Protein AF-A0A7W8HIJ2-F1 (afdb_monomer)

Organism: NCBI:txid1549638

Mean predicted aligned error: 11.55 Å

Foldseek 3Di:
DDDDPDDVQQVVQVPDDAPFDDPFKGKDFALDDPDPPCPPPPVDLAAEAEADDCVQPVDPV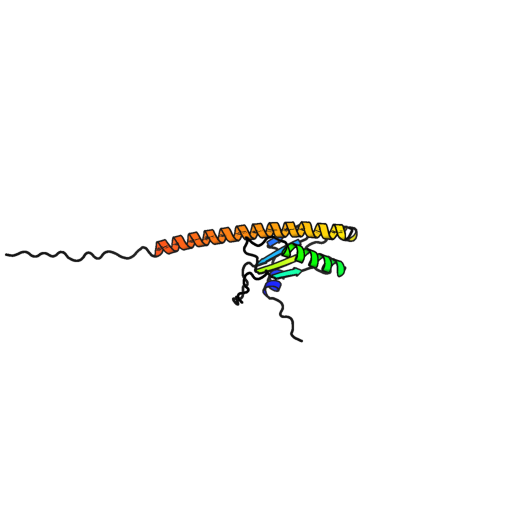LVVLLVVLLVVLSVPDDCPPFRDTNYMYMYGDHHDPCLVVDDPVVNSVVSNVRSNVRVVVVRVVRVVVVVVVVVVVVVVVVVVVVVVPDDDDPPDDDDDDDDDD

pLDDT: mean 78.69, std 16.25, range [36.88, 95.12]

Secondary structure (DSSP, 8-state):
-------HHHHHHHHSPPSEE-SSEEEEEESS-SS------TT---EEEEE--TTT---HHHHHHHHHHHHHHHHHS--TTS---SEEEEEE----GGGGTS-HHHHHHHHHHHHHHHHHHHHHHHHHHHHHHHHHHHHHHHHHHHHTS-----------PPP--

InterPro domains:
  IPR000100 Ribonuclease P [PF00825] (15-111)
  IPR014721 Small ribosomal subunit protein uS5 domain 2-type fold, subgroup [G3DSA:3.30.230.10] (5-130)
  IPR020539 Ribonuclease P, conserved site [PS00648] (57-71)
  IPR020568 Ribosomal protein uS5 domain 2-type superfamily [SSF54211] (41-104)

Radius of gyration: 27.37 Å; Cα contacts (8 Å, |Δi|>4): 146; chains: 1; bounding box: 77×36×95 Å

Nearest PDB structures (foldseek):
  7ksl-assembly1_F  TM=3.846E-01  e=1.590E-01  Homo sapiens
  8om7-assembly1_A  TM=3.670E-01  e=2.384E-01  Homo sapiens
  7ksl-assembly1_C  TM=4.526E-01  e=7.503E-01  Homo sapiens
  8ovf-assembly1_B  TM=4.401E-01  e=1.287E+00  Homo sapiens
  8oka-assembly1_A  TM=4.323E-01  e=1.377E+00  Homo sapiens

Sequence (165 aa):
MGRQRVDASLAALARRRADVSSAHFGLAFMMTEADGVVASVPHGKGRLGMSVPKRQLKLAVDRNALKRVAREAWRLAPWDELPRPQVVMVKLRRSEPQWKTTGRAALKKAWRAELDELISRLRRRVQSQTQSQANMQADAAAQAGAAAGGDTAPMNPQAGERRDA

Structure (mmCIF, N/CA/C/O backbone):
data_AF-A0A7W8HIJ2-F1
#
_entry.id   AF-A0A7W8HIJ2-F1
#
loop_
_atom_site.group_PDB
_atom_site.id
_atom_site.type_symbol
_atom_site.label_atom_id
_atom_site.label_alt_id
_atom_site.label_comp_id
_atom_site.label_asym_id
_atom_site.label_entity_id
_atom_site.label_seq_id
_atom_site.pdbx_PDB_ins_code
_atom_site.Cartn_x
_atom_site.Cartn_y
_atom_site.Cartn_z
_atom_site.occupancy
_atom_site.B_iso_or_equiv
_atom_site.auth_seq_id
_atom_site.auth_comp_id
_atom_site.auth_asym_id
_atom_site.auth_atom_id
_atom_site.pdbx_PDB_model_num
ATOM 1 N N . MET A 1 1 ? -15.116 -27.289 -8.279 1.00 43.75 1 MET A N 1
ATOM 2 C CA . MET A 1 1 ? -14.609 -26.166 -7.451 1.00 43.75 1 MET A CA 1
ATOM 3 C C . MET A 1 1 ? -13.109 -26.015 -7.697 1.00 43.75 1 MET A C 1
ATOM 5 O O . MET A 1 1 ? -12.321 -26.723 -7.082 1.00 43.75 1 MET A O 1
ATOM 9 N N . GLY A 1 2 ? -12.701 -25.184 -8.661 1.00 51.00 2 GLY A N 1
ATOM 10 C CA . GLY A 1 2 ? -11.283 -25.007 -8.997 1.00 51.00 2 GLY A CA 1
ATOM 11 C C . GLY A 1 2 ? -10.531 -24.334 -7.849 1.00 51.00 2 GLY A C 1
ATOM 12 O O . GLY A 1 2 ? -10.898 -23.236 -7.436 1.00 51.00 2 GLY A O 1
ATOM 13 N N . ARG A 1 3 ? -9.496 -24.989 -7.311 1.00 47.53 3 ARG A N 1
ATOM 14 C CA . ARG A 1 3 ? -8.582 -24.369 -6.342 1.00 47.53 3 ARG A CA 1
ATOM 15 C C . ARG A 1 3 ? -7.974 -23.133 -7.000 1.00 47.53 3 ARG A C 1
ATOM 17 O O . ARG A 1 3 ? -7.292 -23.249 -8.014 1.00 47.53 3 ARG A O 1
ATOM 24 N N . GLN A 1 4 ? -8.244 -21.961 -6.433 1.00 51.06 4 GLN A N 1
ATOM 25 C CA . GLN A 1 4 ? -7.635 -20.705 -6.853 1.00 51.06 4 GLN A CA 1
ATOM 26 C C . GLN A 1 4 ? -6.111 -20.885 -6.785 1.00 51.06 4 GLN A C 1
ATOM 28 O O . GLN A 1 4 ? -5.564 -21.056 -5.694 1.00 51.06 4 GLN A O 1
ATOM 33 N N . ARG A 1 5 ? -5.434 -20.940 -7.943 1.00 57.94 5 ARG A N 1
ATOM 34 C CA . ARG A 1 5 ? -3.968 -21.013 -7.991 1.00 57.94 5 ARG A CA 1
ATOM 35 C C . ARG A 1 5 ? -3.436 -19.792 -7.247 1.00 57.94 5 ARG A C 1
ATOM 37 O O . ARG A 1 5 ? -3.748 -18.659 -7.606 1.00 57.94 5 ARG A O 1
ATOM 44 N N . VAL A 1 6 ? -2.695 -20.033 -6.172 1.00 64.00 6 VAL A N 1
ATOM 45 C CA . VAL A 1 6 ? -1.997 -18.971 -5.452 1.00 64.00 6 VAL A CA 1
ATOM 46 C C . VAL A 1 6 ? -0.921 -18.449 -6.396 1.00 64.00 6 VAL A C 1
ATOM 48 O O . VAL A 1 6 ? -0.078 -19.219 -6.843 1.00 64.00 6 VAL A O 1
ATOM 51 N N . ASP A 1 7 ? -0.988 -17.163 -6.728 1.00 76.38 7 ASP A N 1
ATOM 52 C CA . ASP A 1 7 ? -0.005 -16.493 -7.581 1.00 76.38 7 ASP A CA 1
ATOM 53 C C . ASP A 1 7 ? 1.392 -16.622 -6.938 1.00 76.38 7 ASP A C 1
ATOM 55 O O . ASP A 1 7 ? 1.630 -16.149 -5.817 1.00 76.38 7 ASP A O 1
ATOM 59 N N . ALA A 1 8 ? 2.291 -17.335 -7.623 1.00 82.00 8 ALA A N 1
ATOM 60 C CA . ALA A 1 8 ? 3.623 -17.664 -7.127 1.00 82.00 8 ALA A CA 1
ATOM 61 C C . ALA A 1 8 ? 4.474 -16.404 -6.907 1.00 82.00 8 ALA A C 1
ATOM 63 O O . ALA A 1 8 ? 5.181 -16.314 -5.898 1.00 82.00 8 ALA A O 1
ATOM 64 N N . SER A 1 9 ? 4.328 -15.398 -7.773 1.00 82.38 9 SER A N 1
ATOM 65 C CA . SER A 1 9 ? 4.995 -14.099 -7.672 1.00 82.38 9 SER A CA 1
ATOM 66 C C . SER A 1 9 ? 4.535 -13.346 -6.420 1.00 82.38 9 SER A C 1
ATOM 68 O O . SER A 1 9 ? 5.353 -12.840 -5.645 1.00 82.38 9 SER A O 1
ATOM 70 N N . LEU A 1 10 ? 3.227 -13.345 -6.133 1.00 83.69 10 LEU A N 1
ATOM 71 C CA . LEU A 1 10 ? 2.697 -12.769 -4.890 1.00 83.69 10 LEU A CA 1
ATOM 72 C C . LEU A 1 10 ? 3.161 -13.538 -3.645 1.00 83.69 10 LEU A C 1
ATOM 74 O O . LEU A 1 10 ? 3.484 -12.914 -2.631 1.00 83.69 10 LEU A O 1
ATOM 78 N N . ALA A 1 11 ? 3.232 -14.869 -3.699 1.00 84.69 11 ALA A N 1
ATOM 79 C CA . ALA A 1 11 ? 3.732 -15.686 -2.592 1.00 84.69 11 ALA A CA 1
ATOM 80 C C . ALA A 1 11 ? 5.239 -15.477 -2.342 1.00 84.69 11 ALA A C 1
ATOM 82 O O . ALA A 1 11 ? 5.686 -15.416 -1.191 1.00 84.69 11 ALA A O 1
ATOM 83 N N . ALA A 1 12 ? 6.034 -15.322 -3.401 1.00 86.94 12 ALA A N 1
ATOM 84 C CA . ALA A 1 12 ? 7.443 -14.958 -3.312 1.00 86.94 12 ALA A CA 1
ATOM 85 C C . ALA A 1 12 ? 7.607 -13.573 -2.668 1.00 86.94 12 ALA A C 1
ATOM 87 O O . ALA A 1 12 ? 8.324 -13.426 -1.672 1.00 86.94 12 ALA A O 1
ATOM 88 N N . LEU A 1 13 ? 6.849 -12.579 -3.141 1.00 88.44 13 LEU A N 1
ATOM 89 C CA . LEU A 1 13 ? 6.838 -11.243 -2.550 1.00 88.44 13 LEU A CA 1
ATOM 90 C C . LEU A 1 13 ? 6.351 -11.236 -1.105 1.00 88.44 13 LEU A C 1
ATOM 92 O O . LEU A 1 13 ? 6.866 -10.458 -0.308 1.00 88.44 13 LEU A O 1
ATOM 96 N N . ALA A 1 14 ? 5.408 -12.099 -0.719 1.00 85.94 14 ALA A N 1
ATOM 97 C CA . ALA A 1 14 ? 4.944 -12.208 0.662 1.00 85.94 14 ALA A CA 1
ATOM 98 C C . ALA A 1 14 ? 6.077 -12.600 1.629 1.00 85.94 14 ALA A C 1
ATOM 100 O O . ALA A 1 14 ? 6.122 -12.073 2.744 1.00 85.94 14 ALA A O 1
ATOM 101 N N . ARG A 1 15 ? 7.026 -13.433 1.183 1.00 87.56 15 ARG A N 1
ATOM 102 C CA . ARG A 1 15 ? 8.191 -13.884 1.967 1.00 87.56 15 ARG A CA 1
ATOM 103 C C . ARG A 1 15 ? 9.377 -12.914 1.919 1.00 87.56 15 ARG A C 1
ATOM 105 O O . ARG A 1 15 ? 10.120 -12.818 2.890 1.00 87.56 15 ARG A O 1
ATOM 112 N N . ARG A 1 16 ? 9.529 -12.153 0.830 1.00 88.62 16 ARG A N 1
ATOM 113 C CA . ARG A 1 16 ? 10.611 -11.166 0.652 1.00 88.62 16 ARG A CA 1
ATOM 114 C C . ARG A 1 16 ? 10.519 -10.008 1.660 1.00 88.62 16 ARG A C 1
ATOM 116 O O . ARG A 1 16 ? 9.426 -9.620 2.078 1.00 88.62 16 ARG A O 1
ATOM 123 N N . ARG A 1 17 ? 11.650 -9.409 2.049 1.00 87.31 17 ARG A N 1
ATOM 124 C CA . ARG A 1 17 ? 11.643 -8.141 2.807 1.00 87.31 17 ARG A CA 1
ATOM 125 C C . ARG A 1 17 ? 11.036 -7.011 1.963 1.00 87.31 17 ARG A C 1
ATOM 127 O O . ARG A 1 17 ? 10.975 -7.107 0.744 1.00 87.31 17 ARG A O 1
ATOM 134 N N . ALA A 1 18 ? 10.531 -5.972 2.624 1.00 89.50 18 ALA A N 1
ATOM 135 C CA . ALA A 1 18 ? 10.036 -4.797 1.916 1.00 89.50 18 ALA A CA 1
ATOM 136 C C . ALA A 1 18 ? 11.214 -4.053 1.272 1.00 89.50 18 ALA A C 1
ATOM 138 O O . ALA A 1 18 ? 12.209 -3.806 1.951 1.00 89.50 18 ALA A O 1
ATOM 139 N N . ASP A 1 19 ? 11.084 -3.705 -0.006 1.00 89.44 19 ASP A N 1
ATOM 140 C CA . ASP A 1 19 ? 12.057 -2.885 -0.732 1.00 89.44 19 ASP A CA 1
ATOM 141 C C . ASP A 1 19 ? 11.966 -1.417 -0.291 1.00 89.44 19 ASP A C 1
ATOM 143 O O . ASP A 1 19 ? 12.968 -0.710 -0.233 1.00 89.44 19 ASP A O 1
ATOM 147 N N . VAL A 1 20 ? 10.758 -0.968 0.063 1.00 93.69 20 VAL A N 1
ATOM 148 C CA . VAL A 1 20 ? 10.496 0.359 0.627 1.00 93.69 20 VAL A CA 1
ATOM 149 C C . VAL A 1 20 ? 9.616 0.205 1.860 1.00 93.69 20 VAL A C 1
ATOM 151 O O . VAL A 1 20 ? 8.648 -0.556 1.850 1.00 93.69 20 VAL A O 1
ATOM 154 N N . SER A 1 21 ? 9.919 0.930 2.934 1.00 94.25 21 SER A N 1
ATOM 155 C CA . SER A 1 21 ? 9.106 0.915 4.152 1.00 94.25 21 SER A CA 1
ATOM 156 C C . SER A 1 21 ? 8.847 2.302 4.722 1.00 94.25 21 SER A C 1
ATOM 158 O O . SER A 1 21 ? 9.656 3.217 4.561 1.00 94.25 21 SER A O 1
ATOM 160 N N . SER A 1 22 ? 7.727 2.408 5.426 1.00 93.31 22 SER A N 1
ATOM 161 C CA . SER A 1 22 ? 7.347 3.504 6.310 1.00 93.31 22 SER A CA 1
ATOM 162 C C . SER A 1 22 ? 7.232 2.978 7.750 1.00 93.31 22 SER A C 1
ATOM 164 O O . SER A 1 22 ? 7.652 1.852 8.044 1.00 93.31 22 SER A O 1
ATOM 166 N N . ALA A 1 23 ? 6.669 3.785 8.652 1.00 90.75 23 ALA A N 1
ATOM 167 C CA . ALA A 1 23 ? 6.467 3.419 10.052 1.00 90.75 23 ALA A CA 1
ATOM 168 C C . ALA A 1 23 ? 5.580 2.169 10.217 1.00 90.75 23 ALA A C 1
ATOM 170 O O . ALA A 1 23 ? 5.887 1.286 11.025 1.00 90.75 23 ALA A O 1
ATOM 171 N N . HIS A 1 24 ? 4.512 2.059 9.422 1.00 93.06 24 HIS A N 1
ATOM 172 C CA . HIS A 1 24 ? 3.509 0.999 9.546 1.00 93.06 24 HIS A CA 1
ATOM 173 C C . HIS A 1 24 ? 3.475 0.047 8.360 1.00 93.06 24 HIS A C 1
ATOM 175 O O . HIS A 1 24 ? 3.132 -1.129 8.532 1.00 93.06 24 HIS A O 1
ATOM 181 N N . PHE A 1 25 ? 3.845 0.518 7.171 1.00 95.12 25 PHE A N 1
ATOM 182 C CA . PHE A 1 25 ? 3.704 -0.231 5.931 1.00 95.12 25 PHE A CA 1
ATOM 183 C C . PHE A 1 25 ? 5.051 -0.586 5.302 1.00 95.12 25 PHE 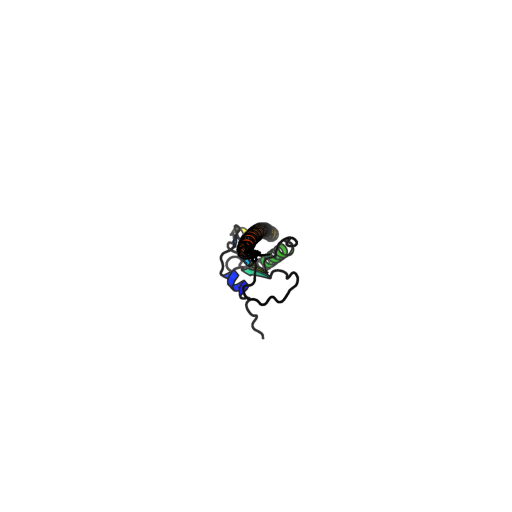A C 1
ATOM 185 O O . PHE A 1 25 ? 6.089 0.034 5.531 1.00 95.12 25 PHE A O 1
ATOM 192 N N . GLY A 1 26 ? 5.037 -1.637 4.491 1.00 93.94 26 GLY A N 1
ATOM 193 C CA . GLY A 1 26 ? 6.129 -1.989 3.596 1.00 93.94 26 GLY A CA 1
ATOM 194 C C . GLY A 1 26 ? 5.599 -2.352 2.218 1.00 93.94 26 GLY A C 1
ATOM 195 O O . GLY A 1 26 ? 4.532 -2.953 2.107 1.00 93.94 26 GLY A O 1
ATOM 196 N N . LEU A 1 27 ? 6.359 -2.012 1.185 1.00 93.44 27 LEU A N 1
ATOM 197 C CA . LEU A 1 27 ? 6.129 -2.398 -0.199 1.00 93.44 27 LEU A CA 1
ATOM 198 C C . LEU A 1 27 ? 7.272 -3.286 -0.668 1.00 93.44 27 LEU A C 1
ATOM 200 O O . LEU A 1 27 ? 8.439 -2.939 -0.498 1.00 93.44 27 LEU A O 1
ATOM 204 N N . ALA A 1 28 ? 6.924 -4.424 -1.258 1.00 92.06 28 ALA A N 1
ATOM 205 C CA . ALA A 1 28 ? 7.846 -5.247 -2.029 1.00 92.06 28 ALA A CA 1
ATOM 206 C C . ALA A 1 28 ? 7.335 -5.346 -3.469 1.00 92.06 28 ALA A C 1
ATOM 208 O O . ALA A 1 28 ? 6.118 -5.430 -3.666 1.00 92.06 28 ALA A O 1
ATOM 209 N N . PHE A 1 29 ? 8.227 -5.329 -4.456 1.00 90.19 29 PHE A N 1
ATOM 210 C CA . PHE A 1 29 ? 7.831 -5.326 -5.866 1.00 90.19 29 PHE A CA 1
ATOM 211 C C . PHE A 1 29 ? 8.750 -6.165 -6.758 1.00 90.19 29 PHE A C 1
ATOM 213 O O . PHE A 1 29 ? 9.890 -6.472 -6.410 1.00 90.19 29 PHE A O 1
ATOM 220 N N . MET A 1 30 ? 8.223 -6.538 -7.922 1.00 86.31 30 MET A N 1
ATOM 221 C CA . MET A 1 30 ? 8.955 -7.167 -9.020 1.00 86.31 30 MET A CA 1
ATOM 222 C C . MET A 1 30 ? 8.673 -6.400 -10.314 1.00 86.31 30 MET A C 1
ATOM 224 O O . MET A 1 30 ? 7.516 -6.110 -10.628 1.00 86.31 30 MET A O 1
ATOM 228 N N . MET A 1 31 ? 9.739 -6.066 -11.046 1.00 78.94 31 MET A N 1
ATOM 229 C CA . MET A 1 31 ? 9.651 -5.396 -12.352 1.00 78.94 31 MET A CA 1
ATOM 230 C C . MET A 1 31 ? 9.266 -6.371 -13.471 1.00 78.94 31 MET A C 1
ATOM 232 O O . MET A 1 31 ? 8.501 -6.010 -14.358 1.00 78.94 31 MET A O 1
ATOM 236 N N . THR A 1 32 ? 9.726 -7.618 -13.375 1.00 69.81 32 THR A N 1
ATOM 237 C CA . THR A 1 32 ? 9.476 -8.688 -14.346 1.00 69.81 32 THR A CA 1
ATOM 238 C C . THR A 1 32 ? 8.937 -9.906 -13.609 1.00 69.81 32 THR A C 1
ATOM 240 O O . THR A 1 32 ? 9.414 -10.225 -12.517 1.00 69.81 32 THR A O 1
ATOM 243 N N . GLU A 1 33 ? 7.929 -10.570 -14.171 1.00 59.91 33 GLU A N 1
ATOM 244 C CA . GLU A 1 33 ? 7.522 -11.887 -13.684 1.00 59.91 33 GLU A CA 1
ATOM 245 C C . GLU A 1 33 ? 8.584 -12.922 -14.046 1.00 59.91 33 GLU A C 1
ATOM 247 O O . GLU A 1 33 ? 9.016 -12.996 -15.191 1.00 59.91 33 GLU A O 1
ATOM 252 N N . ALA A 1 34 ? 9.012 -13.714 -13.065 1.00 50.69 34 ALA A N 1
ATOM 253 C CA . ALA A 1 34 ? 10.094 -14.681 -13.233 1.00 50.69 34 ALA A CA 1
ATOM 254 C C . ALA A 1 34 ? 9.721 -15.921 -14.071 1.00 50.69 34 ALA A C 1
ATOM 256 O O . ALA A 1 34 ? 10.565 -16.789 -14.241 1.00 50.69 34 ALA A O 1
ATOM 257 N N . ASP A 1 35 ? 8.511 -15.998 -14.629 1.00 43.28 35 ASP A N 1
ATOM 258 C CA . ASP A 1 35 ? 8.054 -17.134 -15.429 1.00 43.28 35 ASP A CA 1
ATOM 259 C C . ASP A 1 35 ? 7.556 -16.631 -16.789 1.00 43.28 35 ASP A C 1
ATOM 261 O O . ASP A 1 35 ? 6.532 -15.955 -16.877 1.00 43.28 35 ASP A O 1
ATOM 265 N N . GLY A 1 36 ? 8.319 -16.938 -17.842 1.00 43.31 36 GLY A N 1
ATOM 266 C CA . GLY A 1 36 ? 8.230 -16.418 -19.213 1.00 43.31 36 GLY A CA 1
ATOM 267 C C . GLY A 1 36 ? 6.956 -16.715 -20.014 1.00 43.31 36 GLY A C 1
ATOM 268 O O . GLY A 1 36 ? 7.042 -17.038 -21.193 1.00 43.31 36 GLY A O 1
ATOM 269 N N . VAL A 1 37 ? 5.770 -16.553 -19.434 1.00 42.16 37 VAL A N 1
ATOM 270 C CA . VAL A 1 37 ? 4.523 -16.424 -20.193 1.00 42.16 37 VAL A CA 1
ATOM 271 C C . VAL A 1 37 ? 4.144 -14.953 -20.196 1.00 42.16 37 VAL A C 1
ATOM 273 O O . VAL A 1 37 ? 3.326 -14.488 -19.403 1.00 42.16 37 VAL A O 1
ATOM 276 N N . VAL A 1 38 ? 4.747 -14.207 -21.121 1.00 44.34 38 VAL A N 1
ATOM 277 C CA . VAL A 1 38 ? 4.237 -12.893 -21.509 1.00 44.34 38 VAL A CA 1
ATOM 278 C C . VAL A 1 38 ? 2.953 -13.149 -22.294 1.00 44.34 38 VAL A C 1
ATOM 280 O O . VAL A 1 38 ? 2.924 -13.099 -23.520 1.00 44.34 38 VAL A O 1
ATOM 283 N N . ALA A 1 39 ? 1.862 -13.462 -21.593 1.00 40.59 39 ALA A N 1
ATOM 284 C CA . ALA A 1 39 ? 0.561 -13.124 -22.135 1.00 40.59 39 ALA A CA 1
ATOM 285 C C . ALA A 1 39 ? 0.623 -11.607 -22.289 1.00 40.59 39 ALA A C 1
ATOM 287 O O . ALA A 1 39 ? 0.642 -10.891 -21.290 1.00 40.59 39 ALA A O 1
ATOM 288 N N . SER A 1 40 ? 0.807 -11.152 -23.527 1.00 39.31 40 SER A N 1
ATOM 289 C CA . SER A 1 40 ? 0.773 -9.753 -23.924 1.00 39.31 40 SER A CA 1
ATOM 290 C C . SER A 1 40 ? -0.523 -9.147 -23.394 1.00 39.31 40 SER A C 1
ATOM 292 O O . SER A 1 40 ? -1.573 -9.215 -24.028 1.00 39.31 40 SER A O 1
ATOM 294 N N . VAL A 1 41 ? -0.482 -8.637 -22.164 1.00 41.94 41 VAL A N 1
ATOM 295 C CA . VAL A 1 41 ? -1.508 -7.752 -21.652 1.00 41.94 41 VAL A CA 1
ATOM 296 C C . VAL A 1 41 ? -0.984 -6.371 -22.005 1.00 41.94 41 VAL A C 1
ATOM 298 O O . VAL A 1 41 ? -0.075 -5.886 -21.321 1.00 41.94 41 VAL A O 1
ATOM 301 N N . PRO A 1 42 ? -1.491 -5.751 -23.084 1.00 36.88 42 PRO A N 1
ATOM 302 C CA . PRO A 1 42 ? -1.080 -4.409 -23.456 1.00 36.88 42 PRO A CA 1
ATOM 303 C C . PRO A 1 42 ? -1.297 -3.517 -22.232 1.00 36.88 42 PRO A C 1
ATOM 305 O O . PRO A 1 42 ? -2.403 -3.451 -21.696 1.00 36.88 42 PRO A O 1
ATOM 308 N N . HIS A 1 43 ? -0.227 -2.895 -21.733 1.00 46.47 43 HIS A N 1
ATOM 309 C CA . HIS A 1 43 ? -0.291 -1.959 -20.604 1.00 46.47 43 HIS A CA 1
ATOM 310 C C . HIS A 1 43 ? -0.904 -2.552 -19.314 1.00 46.47 43 HIS A C 1
ATOM 312 O O . HIS A 1 43 ? -1.559 -1.849 -18.537 1.00 46.47 43 HIS A O 1
ATOM 318 N N . GLY A 1 44 ? -0.718 -3.860 -19.086 1.00 51.81 44 GLY A N 1
ATOM 319 C CA . GLY A 1 44 ? -1.342 -4.617 -18.000 1.00 51.81 44 GLY A CA 1
ATOM 320 C C . GLY A 1 44 ? -1.249 -3.931 -16.635 1.00 51.81 44 GLY A C 1
ATOM 321 O O . GLY A 1 44 ? -0.170 -3.645 -16.120 1.00 51.81 44 GLY A O 1
ATOM 322 N N . LYS A 1 45 ? -2.414 -3.667 -16.030 1.00 64.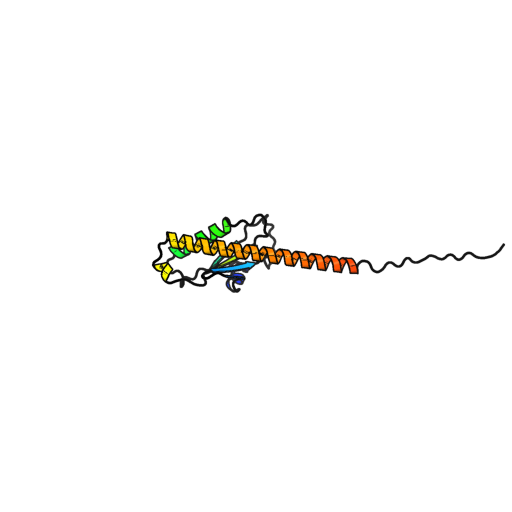69 45 LYS A N 1
ATOM 323 C CA . LYS A 1 45 ? -2.549 -3.076 -14.692 1.00 64.69 45 LYS A CA 1
ATOM 324 C C . LYS A 1 45 ? -1.769 -3.937 -13.691 1.00 64.69 45 LYS A C 1
ATOM 326 O O . LYS A 1 45 ? -2.254 -4.999 -13.308 1.00 64.69 45 LYS A O 1
ATOM 331 N N . GLY A 1 46 ? -0.583 -3.479 -13.281 1.00 73.50 46 GLY A N 1
ATOM 332 C CA . GLY A 1 46 ? 0.274 -4.178 -12.319 1.00 73.50 46 GLY A CA 1
ATOM 333 C C . GLY A 1 46 ? -0.522 -4.721 -11.130 1.00 73.50 46 GLY A C 1
ATOM 334 O O . GLY A 1 46 ? -1.368 -4.019 -10.557 1.00 73.50 46 GLY A O 1
ATOM 335 N N . ARG A 1 47 ? -0.290 -5.991 -10.790 1.00 85.50 47 ARG A N 1
ATOM 336 C CA . ARG A 1 47 ? -1.065 -6.728 -9.790 1.00 85.50 47 ARG A CA 1
ATOM 337 C C . ARG A 1 47 ? -0.687 -6.274 -8.387 1.00 85.50 47 ARG A C 1
ATOM 339 O O . ARG A 1 47 ? 0.486 -6.245 -8.025 1.00 85.50 47 ARG A O 1
ATOM 346 N N . LEU A 1 48 ? -1.698 -5.956 -7.578 1.00 88.81 48 LEU A N 1
ATOM 347 C CA . LEU A 1 48 ? -1.528 -5.519 -6.193 1.00 88.81 48 LEU A CA 1
ATOM 348 C C . LEU A 1 48 ? -2.024 -6.588 -5.215 1.00 88.81 48 LEU A C 1
ATOM 350 O O . LEU A 1 48 ? -3.227 -6.813 -5.071 1.00 88.81 48 LEU A O 1
ATOM 354 N N . GLY A 1 49 ? -1.093 -7.192 -4.489 1.00 90.81 49 GLY A N 1
ATOM 355 C CA . GLY A 1 49 ? -1.349 -7.986 -3.296 1.00 90.81 49 GLY A CA 1
ATOM 356 C C . GLY A 1 49 ? -1.303 -7.149 -2.022 1.00 90.81 49 GLY A C 1
ATOM 357 O O . GLY A 1 49 ? -0.632 -6.119 -1.937 1.00 90.81 49 GLY A O 1
ATOM 358 N N . MET A 1 50 ? -2.016 -7.614 -0.998 1.00 92.94 50 MET A N 1
ATOM 359 C CA . MET A 1 50 ? -2.026 -6.989 0.323 1.00 92.94 50 MET A CA 1
ATOM 360 C C . MET A 1 50 ? -1.960 -8.054 1.416 1.00 92.94 50 MET A C 1
ATOM 362 O O . MET A 1 50 ? -2.796 -8.955 1.462 1.00 92.94 50 MET A O 1
ATOM 366 N N . SER A 1 51 ? -1.016 -7.902 2.340 1.00 92.62 51 SER A N 1
ATOM 367 C CA . SER A 1 51 ? -0.891 -8.710 3.550 1.00 92.62 51 SER A CA 1
ATOM 368 C C . SER A 1 51 ? -1.261 -7.871 4.772 1.00 92.62 51 SER A C 1
ATOM 370 O O . SER A 1 51 ? -0.520 -6.972 5.177 1.00 92.62 51 SER A O 1
ATOM 372 N N . VAL A 1 52 ? -2.435 -8.156 5.348 1.00 91.00 52 VAL A N 1
ATOM 373 C CA . VAL A 1 52 ? -2.971 -7.470 6.536 1.00 91.00 52 VAL A CA 1
ATOM 374 C C . VAL A 1 52 ? -3.232 -8.499 7.646 1.00 91.00 52 VAL A C 1
ATOM 376 O O . VAL A 1 52 ? -4.304 -9.116 7.677 1.00 91.00 52 VAL A O 1
ATOM 379 N N . PRO A 1 53 ? -2.269 -8.718 8.559 1.00 89.12 53 PRO A N 1
ATOM 380 C CA . PRO A 1 53 ? -2.397 -9.669 9.660 1.00 89.12 53 PRO A CA 1
ATOM 381 C C . PRO A 1 53 ? -3.574 -9.360 10.599 1.00 89.12 53 PRO A C 1
ATOM 383 O O . PRO A 1 53 ? -3.733 -8.236 11.080 1.00 89.12 53 PRO A O 1
ATOM 386 N N . LYS A 1 54 ? -4.350 -10.392 10.966 1.00 90.75 54 LYS A N 1
ATOM 387 C CA . LYS A 1 54 ? -5.472 -10.274 11.926 1.00 90.75 54 LYS A CA 1
ATOM 388 C C . LYS A 1 54 ? -5.037 -9.762 13.309 1.00 90.75 54 LYS A C 1
ATOM 390 O O . LYS A 1 54 ? -5.834 -9.137 13.999 1.00 90.75 54 LYS A O 1
ATOM 395 N N . ARG A 1 55 ? -3.778 -10.007 13.700 1.00 88.25 55 ARG A N 1
ATOM 396 C CA . ARG A 1 55 ? -3.203 -9.555 14.981 1.00 88.25 55 ARG A CA 1
ATOM 397 C C . ARG A 1 55 ? -3.022 -8.035 15.078 1.00 88.25 55 ARG A C 1
ATOM 399 O O . ARG A 1 55 ? -3.099 -7.499 16.173 1.00 88.25 55 ARG A O 1
ATOM 406 N N . GLN A 1 56 ? -2.800 -7.356 13.949 1.00 87.06 56 GLN A N 1
ATOM 407 C CA . GLN A 1 56 ? -2.586 -5.901 13.892 1.00 87.06 56 GLN A CA 1
ATOM 408 C C . GLN A 1 56 ? -3.905 -5.136 13.729 1.00 87.06 56 GLN A C 1
ATOM 410 O O . GLN A 1 56 ? -4.088 -4.075 14.313 1.00 87.06 56 GLN A O 1
ATOM 415 N N . LEU A 1 57 ? -4.854 -5.696 12.971 1.00 87.75 57 LEU A N 1
ATOM 416 C CA . LEU A 1 57 ? -6.204 -5.153 12.813 1.00 87.75 57 LEU A CA 1
ATOM 417 C C . LEU A 1 57 ? -7.229 -6.251 13.099 1.00 87.75 57 LEU A C 1
ATOM 419 O O . LEU A 1 57 ? -7.490 -7.101 12.242 1.00 87.75 57 LEU A O 1
ATOM 423 N N . LYS A 1 58 ? -7.812 -6.232 14.305 1.00 87.06 58 LYS A N 1
ATOM 424 C CA . LYS A 1 58 ? -8.759 -7.264 14.768 1.00 87.06 58 LYS A CA 1
ATOM 425 C C . LYS A 1 58 ? -10.080 -7.236 13.997 1.00 87.06 58 LYS A C 1
ATOM 427 O O . LYS A 1 58 ? -10.576 -8.293 13.599 1.00 87.0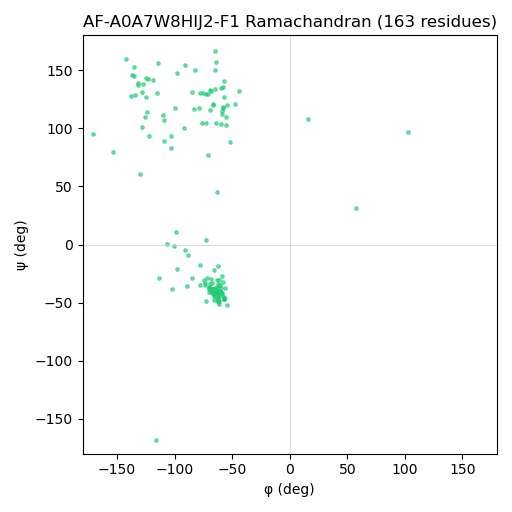6 58 LYS A O 1
ATOM 432 N N . LEU A 1 59 ? -10.624 -6.049 13.726 1.00 89.25 59 LEU A N 1
ATOM 433 C CA . LEU A 1 59 ? -11.916 -5.904 13.059 1.00 89.25 59 LEU A CA 1
ATOM 434 C C . LEU A 1 59 ? -11.793 -6.131 11.548 1.00 89.25 59 LEU A C 1
ATOM 436 O O . LEU A 1 59 ? -10.954 -5.542 10.864 1.00 89.25 59 LEU A O 1
ATOM 440 N N . ALA A 1 60 ? -12.668 -6.978 11.004 1.00 89.94 60 ALA A N 1
ATOM 441 C CA . ALA A 1 60 ? -12.714 -7.250 9.567 1.00 89.94 60 ALA A CA 1
ATOM 442 C C . ALA A 1 60 ? -13.024 -5.992 8.749 1.00 89.94 60 ALA A C 1
ATOM 444 O O . ALA A 1 60 ? -12.468 -5.809 7.666 1.00 89.94 60 ALA A O 1
ATOM 445 N N . VAL A 1 61 ? -13.866 -5.112 9.292 1.00 90.62 61 VAL A N 1
ATOM 446 C CA . VAL A 1 61 ? -14.246 -3.860 8.636 1.00 90.62 61 VAL A CA 1
ATOM 447 C C . VAL A 1 61 ? -13.033 -2.943 8.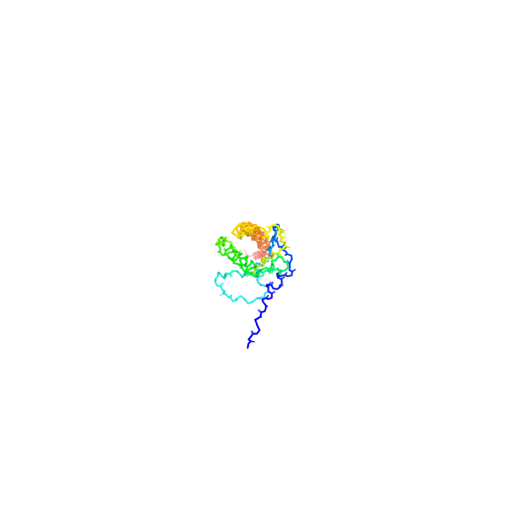466 1.00 90.62 61 VAL A C 1
ATOM 449 O O . VAL A 1 61 ? -12.863 -2.375 7.393 1.00 90.62 61 VAL A O 1
ATOM 452 N N . ASP A 1 62 ? -12.142 -2.866 9.457 1.00 90.19 62 ASP A N 1
ATOM 453 C CA . ASP A 1 62 ? -10.927 -2.043 9.371 1.00 90.19 62 ASP A CA 1
ATOM 454 C C . ASP A 1 62 ? -9.917 -2.623 8.387 1.00 90.19 62 ASP A C 1
ATOM 456 O O . ASP A 1 62 ? -9.379 -1.899 7.553 1.00 90.19 62 ASP A O 1
ATOM 460 N N . ARG A 1 63 ? -9.736 -3.951 8.386 1.00 92.62 63 ARG A N 1
ATOM 461 C CA . ARG A 1 63 ? -8.925 -4.621 7.356 1.00 92.62 63 ARG A CA 1
ATOM 462 C C . ARG A 1 63 ? -9.471 -4.362 5.952 1.00 92.62 63 ARG A C 1
ATOM 464 O O . ARG A 1 63 ? -8.704 -4.138 5.021 1.00 92.62 63 ARG A O 1
ATOM 471 N N . ASN A 1 64 ? -10.791 -4.406 5.774 1.00 93.81 64 ASN A N 1
ATOM 472 C CA . ASN A 1 64 ? -11.428 -4.145 4.484 1.00 93.81 64 ASN A CA 1
ATOM 473 C C . ASN A 1 64 ? -11.322 -2.673 4.075 1.00 93.81 64 ASN A C 1
ATOM 475 O O . ASN A 1 64 ? -11.087 -2.401 2.899 1.00 93.81 64 ASN A O 1
ATOM 479 N N . ALA A 1 65 ? -11.437 -1.748 5.029 1.00 92.31 65 ALA A N 1
ATOM 480 C CA . ALA A 1 65 ? -11.222 -0.326 4.804 1.00 92.31 65 ALA A CA 1
ATOM 481 C C . ALA A 1 65 ? -9.778 -0.054 4.365 1.00 92.31 65 ALA A C 1
ATOM 483 O O . ALA A 1 65 ? -9.583 0.550 3.315 1.00 92.31 65 ALA A O 1
ATOM 484 N N . LEU A 1 66 ? -8.783 -0.591 5.078 1.00 93.38 66 LEU A N 1
ATOM 485 C CA . LEU A 1 66 ? -7.374 -0.474 4.702 1.00 93.38 66 LEU A CA 1
ATOM 486 C C . LEU A 1 66 ? -7.119 -1.035 3.296 1.00 93.38 66 LEU A C 1
ATOM 488 O O . LEU A 1 66 ? -6.524 -0.363 2.460 1.00 93.38 66 LEU A O 1
ATOM 492 N N . LYS A 1 67 ? -7.636 -2.234 2.991 1.00 94.00 67 LYS A N 1
ATOM 493 C CA . LYS A 1 67 ? -7.511 -2.831 1.650 1.00 94.00 67 LYS A CA 1
ATOM 494 C C . LYS A 1 67 ? -8.173 -1.999 0.549 1.00 94.00 67 LYS A C 1
ATOM 496 O O . LYS A 1 67 ? -7.767 -2.094 -0.606 1.00 94.00 67 LYS A O 1
ATOM 501 N N . ARG A 1 68 ? -9.247 -1.264 0.857 1.00 94.38 68 ARG A N 1
ATOM 502 C CA . ARG A 1 68 ? -9.883 -0.338 -0.094 1.00 94.38 68 ARG A CA 1
ATOM 503 C C . ARG A 1 68 ? -9.009 0.898 -0.292 1.00 94.38 68 ARG A C 1
ATOM 505 O O . ARG A 1 68 ? -8.709 1.220 -1.431 1.00 94.38 68 ARG A O 1
ATOM 512 N N . VAL A 1 69 ? -8.538 1.513 0.795 1.00 94.56 69 VAL A N 1
ATOM 513 C CA . VAL A 1 69 ? -7.645 2.685 0.751 1.00 94.56 69 VAL A CA 1
ATOM 514 C C . VAL A 1 69 ? -6.373 2.383 -0.042 1.00 94.56 69 VAL A C 1
ATOM 516 O O . VAL A 1 69 ? -6.032 3.144 -0.939 1.00 94.56 69 VAL A O 1
ATOM 519 N N . ALA A 1 70 ? -5.723 1.245 0.211 1.00 93.56 70 ALA A N 1
ATOM 520 C CA . ALA A 1 70 ? -4.510 0.851 -0.504 1.00 93.56 70 ALA A CA 1
ATOM 521 C C . ALA A 1 70 ? -4.736 0.628 -2.005 1.00 93.56 70 ALA A C 1
ATOM 523 O O . ALA A 1 70 ? -3.911 1.040 -2.817 1.00 93.56 70 ALA A O 1
ATOM 524 N N . ARG A 1 71 ? -5.865 0.020 -2.390 1.00 92.50 71 ARG A N 1
ATOM 525 C CA . ARG A 1 71 ? -6.218 -0.144 -3.808 1.00 92.50 71 ARG A CA 1
ATOM 526 C C . ARG A 1 71 ? -6.482 1.190 -4.494 1.00 92.50 71 ARG A C 1
ATOM 528 O O . ARG A 1 71 ? -6.024 1.375 -5.613 1.00 92.50 71 ARG A O 1
ATOM 535 N N . GLU A 1 72 ? -7.189 2.104 -3.835 1.00 93.44 72 GLU A N 1
ATOM 536 C CA . GLU A 1 72 ? -7.452 3.438 -4.383 1.00 93.44 72 GLU A CA 1
ATOM 537 C C . GLU A 1 72 ? -6.168 4.261 -4.529 1.00 93.44 72 GLU A C 1
ATOM 539 O O . GLU A 1 72 ? -5.946 4.835 -5.590 1.00 93.44 72 GLU A O 1
ATOM 544 N N . ALA A 1 73 ? -5.294 4.257 -3.517 1.00 92.00 73 ALA A N 1
ATOM 545 C CA . ALA A 1 73 ? -3.986 4.912 -3.578 1.00 92.00 73 ALA A CA 1
ATOM 546 C C . ALA A 1 73 ? -3.146 4.385 -4.755 1.00 92.00 73 ALA A C 1
ATOM 548 O O . ALA A 1 73 ? -2.631 5.152 -5.561 1.00 92.00 73 ALA A O 1
ATOM 549 N N . TRP A 1 74 ? -3.088 3.059 -4.928 1.00 90.38 74 TRP A N 1
ATOM 550 C CA . TRP A 1 74 ? -2.380 2.436 -6.050 1.00 90.38 74 TRP A CA 1
ATOM 551 C C . TRP A 1 74 ? -2.993 2.752 -7.419 1.00 90.38 74 TRP A C 1
ATOM 553 O O . TRP A 1 74 ? -2.266 2.898 -8.400 1.00 90.38 74 TRP A O 1
ATOM 563 N N . ARG A 1 75 ? -4.327 2.814 -7.502 1.00 87.88 75 ARG A N 1
ATOM 564 C CA . ARG A 1 75 ? -5.061 3.094 -8.744 1.00 87.88 75 ARG A CA 1
ATOM 565 C C . ARG A 1 75 ? -4.875 4.538 -9.205 1.00 87.88 75 ARG A C 1
ATOM 567 O O . ARG A 1 75 ? -4.814 4.758 -10.406 1.00 87.88 75 ARG A O 1
ATOM 574 N N . LEU A 1 76 ? -4.828 5.479 -8.263 1.00 89.44 76 LEU A N 1
ATOM 575 C CA . LEU A 1 76 ? -4.696 6.915 -8.526 1.00 89.44 76 LEU A CA 1
ATOM 576 C C . LEU A 1 76 ? -3.241 7.382 -8.625 1.00 89.44 76 LEU A C 1
ATOM 578 O O . LEU A 1 76 ? -2.993 8.528 -8.985 1.00 89.44 76 LEU A O 1
ATOM 582 N N . ALA A 1 77 ? -2.281 6.526 -8.283 1.00 87.44 77 ALA A N 1
ATOM 583 C CA . ALA A 1 77 ? -0.876 6.853 -8.425 1.00 87.44 77 ALA A CA 1
ATOM 584 C C . ALA A 1 77 ? -0.514 7.042 -9.915 1.00 87.44 77 ALA A C 1
ATOM 586 O O . ALA A 1 77 ? -0.883 6.194 -10.731 1.00 87.44 7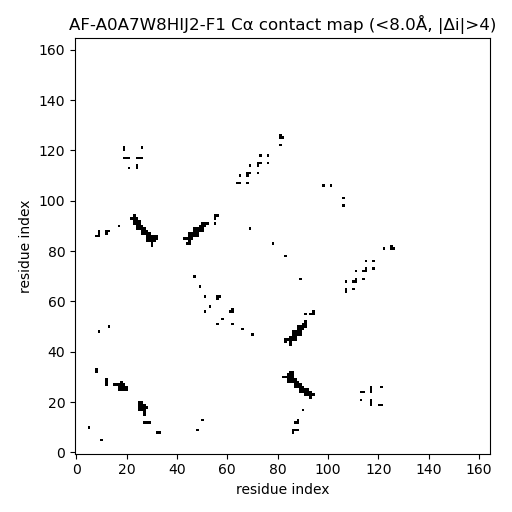7 ALA A O 1
ATOM 587 N N . PRO A 1 78 ? 0.220 8.110 -10.274 1.00 84.88 78 PRO A N 1
ATOM 588 C CA . PRO A 1 78 ? 0.564 8.389 -11.664 1.00 84.88 78 PRO A CA 1
ATOM 589 C C . PRO A 1 78 ? 1.685 7.454 -12.136 1.00 84.88 78 PRO A C 1
ATOM 591 O O . PRO A 1 78 ? 2.851 7.601 -11.754 1.00 84.88 78 PRO A O 1
ATOM 594 N N . TRP A 1 79 ? 1.317 6.461 -12.943 1.00 80.50 79 TRP A N 1
ATOM 595 C CA . TRP A 1 79 ? 2.235 5.484 -13.544 1.00 80.50 79 TRP A CA 1
ATOM 596 C C . TRP A 1 79 ? 2.460 5.721 -15.039 1.00 80.50 79 TRP A C 1
ATOM 598 O O . TRP A 1 79 ? 3.204 4.966 -15.642 1.00 80.50 79 TRP A O 1
ATOM 608 N N . ASP A 1 80 ? 1.840 6.742 -15.630 1.00 72.12 80 ASP A N 1
ATOM 609 C CA . ASP A 1 80 ? 1.756 6.895 -17.089 1.00 72.12 80 ASP A CA 1
ATOM 610 C C . ASP A 1 80 ? 3.128 7.083 -17.760 1.00 72.12 80 ASP A C 1
ATOM 612 O O . ASP A 1 80 ? 3.352 6.606 -18.865 1.00 72.12 80 ASP A O 1
ATOM 616 N N . GLU A 1 81 ? 4.077 7.697 -17.052 1.00 71.38 81 GLU A N 1
ATOM 617 C CA . GLU A 1 81 ? 5.437 7.963 -17.543 1.00 71.38 81 GLU A CA 1
ATOM 618 C C . GLU A 1 81 ? 6.482 6.960 -17.028 1.00 71.38 81 GLU A C 1
ATOM 620 O O . GLU A 1 81 ? 7.666 7.081 -17.336 1.00 71.38 81 GLU A O 1
ATOM 625 N N . LEU A 1 82 ? 6.082 5.990 -16.195 1.00 71.50 82 LEU A N 1
ATOM 626 C CA . LEU A 1 82 ? 7.011 5.073 -15.537 1.00 71.50 82 LEU A CA 1
ATOM 627 C C . LEU A 1 82 ? 6.666 3.615 -15.799 1.00 71.50 82 LEU A C 1
ATOM 629 O O . LEU A 1 82 ? 5.494 3.244 -15.749 1.00 71.50 82 LEU A O 1
ATOM 633 N N . PRO A 1 83 ? 7.676 2.740 -15.956 1.00 73.50 83 PRO A N 1
ATOM 634 C CA . PRO A 1 83 ? 7.424 1.313 -16.021 1.00 73.50 83 PRO A CA 1
ATOM 635 C C . PRO A 1 83 ? 6.737 0.870 -14.726 1.00 73.50 83 PRO A C 1
ATOM 637 O O . PRO A 1 83 ? 7.301 0.927 -13.630 1.00 73.50 83 PRO A O 1
ATOM 640 N N . ARG A 1 84 ? 5.469 0.469 -14.844 1.00 79.31 84 ARG A N 1
ATOM 641 C CA . ARG A 1 84 ? 4.676 0.026 -13.701 1.00 79.31 84 ARG A CA 1
ATOM 642 C C . ARG A 1 84 ? 5.171 -1.351 -13.254 1.00 79.31 84 ARG A C 1
ATOM 644 O O . ARG A 1 84 ? 5.231 -2.256 -14.085 1.00 79.31 84 ARG A O 1
ATOM 651 N N . PRO A 1 85 ? 5.457 -1.560 -11.956 1.00 83.06 85 PRO A N 1
ATOM 652 C CA . PRO A 1 85 ? 5.822 -2.881 -11.466 1.00 83.06 85 PRO A CA 1
ATOM 653 C C . PRO A 1 85 ? 4.718 -3.900 -11.761 1.00 83.06 85 PRO A C 1
ATOM 655 O O . PRO A 1 85 ? 3.536 -3.627 -11.519 1.00 83.06 85 PRO A O 1
ATOM 658 N N . GLN A 1 86 ? 5.099 -5.081 -12.247 1.00 83.31 86 GLN A N 1
ATOM 659 C CA . GLN A 1 86 ? 4.140 -6.116 -12.635 1.00 83.31 86 GLN A CA 1
ATOM 660 C C . GLN A 1 86 ? 3.435 -6.735 -11.431 1.00 83.31 86 GLN A C 1
ATOM 662 O O . GLN A 1 86 ? 2.230 -6.984 -11.484 1.00 83.31 86 GLN A O 1
ATOM 667 N N . VAL A 1 87 ? 4.165 -6.940 -10.331 1.00 86.31 87 VAL A N 1
ATOM 668 C CA . VAL A 1 87 ? 3.615 -7.500 -9.095 1.00 86.31 87 VAL A CA 1
ATOM 669 C C . VAL A 1 87 ? 4.101 -6.688 -7.902 1.00 86.31 87 VAL A C 1
ATOM 671 O O . VAL A 1 87 ? 5.297 -6.451 -7.731 1.00 86.31 87 VAL A O 1
ATOM 674 N N . VAL A 1 88 ? 3.159 -6.262 -7.062 1.00 90.00 88 VAL A N 1
ATOM 675 C CA . VAL A 1 88 ? 3.408 -5.441 -5.875 1.00 90.00 88 VAL A CA 1
ATOM 676 C C . VAL A 1 88 ? 2.698 -6.031 -4.672 1.00 90.00 88 VAL A C 1
ATOM 678 O O . VAL A 1 88 ? 1.549 -6.453 -4.758 1.00 90.00 88 VAL A O 1
ATOM 681 N N . MET A 1 89 ? 3.363 -6.027 -3.522 1.00 93.00 89 MET A N 1
ATOM 682 C CA . MET A 1 89 ? 2.819 -6.498 -2.255 1.00 93.00 89 MET A CA 1
ATOM 683 C C . MET A 1 89 ? 2.910 -5.404 -1.191 1.00 93.00 89 MET A C 1
ATOM 685 O O . MET A 1 89 ? 4.004 -5.069 -0.735 1.00 93.00 89 MET A O 1
ATOM 689 N N . VAL A 1 90 ? 1.757 -4.902 -0.742 1.00 93.81 90 VAL A N 1
ATOM 690 C CA . VAL A 1 90 ? 1.651 -4.030 0.441 1.00 93.81 90 VAL A CA 1
ATOM 691 C C . VAL A 1 90 ? 1.570 -4.894 1.691 1.00 93.81 90 VAL A C 1
ATOM 693 O O . VAL A 1 90 ? 0.755 -5.813 1.773 1.00 93.81 90 VAL A O 1
ATOM 696 N N . LYS A 1 91 ? 2.374 -4.588 2.704 1.00 93.69 91 LYS A N 1
ATOM 697 C CA . LYS A 1 91 ? 2.421 -5.323 3.969 1.00 93.69 91 LYS A CA 1
ATOM 698 C C . LYS A 1 91 ?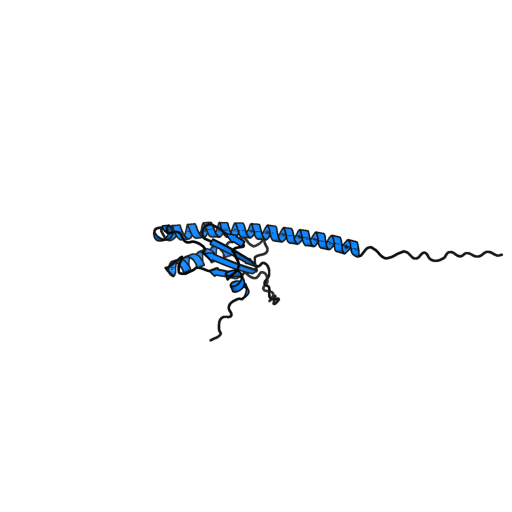 2.188 -4.381 5.132 1.00 93.69 91 LYS A C 1
ATOM 700 O O . LYS A 1 91 ? 2.924 -3.411 5.287 1.00 93.69 91 LYS A O 1
ATOM 705 N N . LEU A 1 92 ? 1.224 -4.709 5.988 1.00 93.69 92 LEU A N 1
ATOM 706 C CA . LEU A 1 92 ? 1.116 -4.072 7.295 1.00 93.69 92 LEU A CA 1
ATOM 707 C C . LEU A 1 92 ? 2.143 -4.718 8.239 1.00 93.69 92 LEU A C 1
ATOM 709 O O . LEU A 1 92 ? 2.126 -5.925 8.493 1.00 93.69 92 LEU A O 1
ATOM 713 N N . ARG A 1 93 ? 3.095 -3.915 8.712 1.00 90.94 93 ARG A N 1
ATOM 714 C CA . ARG A 1 93 ? 4.219 -4.353 9.553 1.00 90.94 93 ARG A CA 1
ATOM 715 C C . ARG A 1 93 ? 3.994 -4.013 11.016 1.00 90.94 93 ARG A C 1
ATOM 717 O O . ARG A 1 93 ? 4.314 -4.825 11.882 1.00 90.94 93 ARG A O 1
ATOM 724 N N . ARG A 1 94 ? 3.410 -2.847 11.280 1.00 89.38 94 ARG A N 1
ATOM 725 C CA . ARG A 1 94 ? 3.154 -2.339 12.625 1.00 89.38 94 ARG A CA 1
ATOM 726 C C . ARG A 1 94 ? 1.761 -1.725 12.687 1.00 89.38 94 ARG A C 1
ATOM 728 O O . ARG A 1 94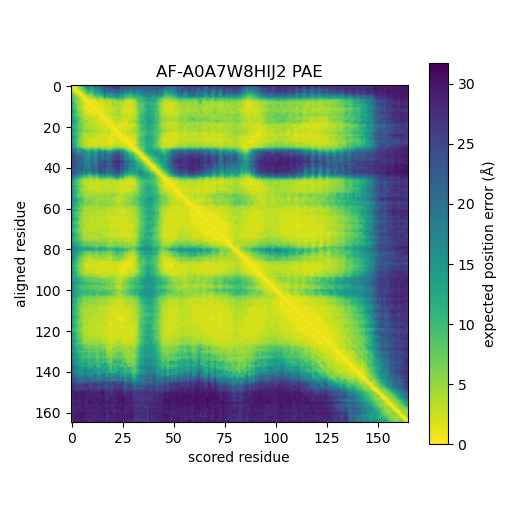 ? 1.285 -1.158 11.713 1.00 89.38 94 ARG A O 1
ATOM 735 N 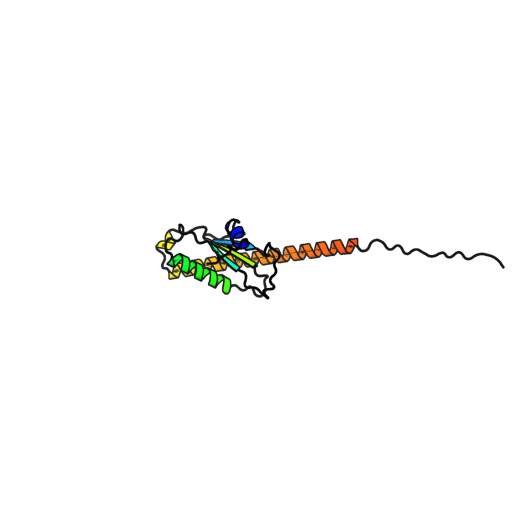N . SER A 1 95 ? 1.120 -1.863 13.837 1.00 87.44 95 SER A N 1
ATOM 736 C CA . SER A 1 95 ? -0.111 -1.160 14.194 1.00 87.44 95 SER A CA 1
ATOM 737 C C . SER A 1 95 ? 0.138 -0.395 15.478 1.00 87.44 95 SER A C 1
ATOM 739 O O . SER A 1 95 ? 0.793 -0.938 16.373 1.00 87.44 95 SER A O 1
ATOM 741 N N . GLU A 1 96 ? -0.418 0.802 15.607 1.00 85.94 96 GLU A N 1
ATOM 742 C CA . GLU A 1 96 ? -0.276 1.564 16.844 1.00 85.94 96 GLU A CA 1
ATOM 743 C C . GLU A 1 96 ? -1.485 1.415 17.766 1.00 85.94 96 GLU A C 1
ATOM 745 O O . GLU A 1 96 ? -2.617 1.294 17.287 1.00 85.94 96 GLU A O 1
ATOM 750 N N . PRO A 1 97 ? -1.279 1.457 19.096 1.00 83.19 97 PRO A N 1
ATOM 751 C CA . PRO A 1 97 ? -2.376 1.411 20.059 1.00 83.19 97 PRO A CA 1
ATOM 752 C C . PRO A 1 97 ? -3.412 2.517 19.828 1.00 83.19 97 PRO A C 1
ATOM 754 O O . PRO A 1 97 ? -4.613 2.256 19.913 1.00 83.19 97 PRO A O 1
ATOM 757 N N . GLN A 1 98 ? -2.949 3.712 19.449 1.00 85.38 98 GLN A N 1
ATOM 758 C CA . GLN A 1 98 ? -3.784 4.887 19.193 1.00 85.38 98 GLN A CA 1
ATOM 759 C C . GLN A 1 98 ? -4.783 4.710 18.042 1.00 85.38 98 GLN A C 1
ATOM 761 O O . GLN A 1 98 ? -5.794 5.404 17.985 1.00 85.38 98 GLN A O 1
ATOM 766 N N . TRP A 1 99 ? -4.588 3.733 17.151 1.00 85.81 99 TRP A N 1
ATOM 767 C CA . TRP A 1 99 ? -5.555 3.452 16.084 1.00 85.81 99 TRP A CA 1
ATOM 768 C C . TRP A 1 99 ? -6.897 2.940 16.612 1.00 85.81 99 TRP A C 1
ATOM 770 O O . TRP A 1 99 ? -7.899 3.044 15.913 1.00 85.81 99 TRP A O 1
ATOM 780 N N . LYS A 1 100 ? -6.929 2.391 17.834 1.00 82.12 100 LYS A N 1
ATOM 781 C CA . LYS A 1 100 ? -8.166 1.913 18.467 1.00 82.12 100 LYS A CA 1
ATOM 782 C C . LYS A 1 100 ? -9.048 3.055 18.969 1.00 82.12 100 LYS A C 1
ATOM 784 O O . LYS A 1 100 ? -10.261 2.895 19.015 1.00 82.12 100 LYS A O 1
ATOM 789 N N . THR A 1 101 ? -8.435 4.166 19.368 1.00 86.25 101 THR A N 1
ATOM 790 C CA . THR A 1 101 ? -9.117 5.346 19.918 1.00 86.25 101 THR A CA 1
ATOM 791 C C . THR A 1 101 ? -9.330 6.427 18.861 1.00 86.25 101 THR A C 1
ATOM 793 O O . THR A 1 101 ? -10.224 7.257 18.991 1.00 86.25 101 THR A O 1
ATOM 796 N N . THR A 1 102 ? -8.546 6.401 17.782 1.00 87.00 102 THR A N 1
ATOM 797 C CA . THR A 1 102 ? -8.672 7.334 16.662 1.00 87.00 102 THR A CA 1
ATOM 798 C C . THR A 1 102 ? -9.960 7.081 15.877 1.00 87.00 102 THR A C 1
ATOM 800 O O . THR A 1 102 ? -10.258 5.957 15.470 1.00 87.00 102 THR A O 1
ATOM 803 N N . GLY A 1 103 ? -10.703 8.149 15.580 1.00 89.31 103 GLY A N 1
ATOM 804 C CA . GLY A 1 103 ? -11.889 8.075 14.730 1.00 89.31 103 GLY A CA 1
ATOM 805 C C . GLY A 1 103 ? -11.582 7.490 13.344 1.00 89.31 103 GLY A C 1
ATOM 806 O O . GLY A 1 103 ? -10.572 7.804 12.712 1.00 89.31 103 GLY A O 1
ATOM 807 N N . ARG A 1 104 ? -12.487 6.658 12.816 1.00 87.44 104 ARG A N 1
ATOM 808 C CA . ARG A 1 104 ? -12.264 5.895 11.569 1.00 87.44 104 ARG A CA 1
ATOM 809 C C . ARG A 1 104 ? -11.952 6.771 10.353 1.00 87.44 104 ARG A C 1
ATOM 811 O O . ARG A 1 104 ? -11.239 6.339 9.450 1.00 87.44 104 ARG A O 1
ATOM 818 N N . ALA A 1 105 ? -12.512 7.978 10.295 1.00 90.25 105 ALA A N 1
ATOM 819 C CA . ALA A 1 105 ? -12.234 8.933 9.224 1.00 90.25 105 ALA A CA 1
ATOM 820 C C . ALA A 1 105 ? -10.774 9.413 9.263 1.00 90.25 105 ALA A C 1
ATOM 822 O O . ALA A 1 105 ? -10.084 9.340 8.246 1.00 90.25 105 ALA A O 1
ATOM 823 N N . ALA A 1 106 ? -10.292 9.806 10.445 1.00 90.88 106 ALA A N 1
ATOM 824 C CA . ALA A 1 106 ? -8.907 10.210 10.658 1.00 90.88 106 ALA A CA 1
ATOM 825 C C . ALA A 1 106 ? -7.938 9.052 10.382 1.00 90.88 106 ALA A C 1
ATOM 827 O O . ALA A 1 106 ? -6.947 9.236 9.681 1.00 90.88 106 ALA A O 1
ATOM 828 N N . LEU A 1 107 ? -8.280 7.835 10.817 1.00 91.00 107 LEU A N 1
ATOM 829 C CA . LEU A 1 107 ? -7.462 6.647 10.574 1.00 91.00 107 LEU A CA 1
ATOM 830 C C . LEU A 1 107 ? -7.328 6.318 9.076 1.00 91.00 107 LEU A C 1
ATOM 832 O O . LEU A 1 107 ? -6.227 6.075 8.590 1.00 91.00 107 LEU A O 1
ATOM 836 N N . LYS A 1 108 ? -8.430 6.382 8.313 1.00 93.31 108 LYS A N 1
ATOM 837 C CA . LYS A 1 108 ? -8.390 6.217 6.847 1.00 93.31 108 LYS A CA 1
ATOM 838 C C . LYS A 1 108 ? -7.520 7.282 6.174 1.00 93.31 108 LYS A C 1
ATOM 840 O O . LYS A 1 108 ? -6.801 6.952 5.234 1.00 93.31 108 LYS A O 1
ATOM 845 N N . LYS A 1 109 ? -7.589 8.535 6.640 1.00 93.44 109 LYS A N 1
ATOM 846 C CA . LYS A 1 109 ? -6.770 9.640 6.121 1.00 93.44 109 LYS A CA 1
ATOM 847 C C . LYS A 1 109 ? -5.285 9.406 6.407 1.00 93.44 109 LYS A C 1
ATOM 849 O O . LYS A 1 109 ? -4.480 9.546 5.493 1.00 93.44 109 LYS A O 1
ATOM 854 N N . ALA A 1 110 ? -4.946 8.979 7.623 1.00 92.56 110 ALA A N 1
ATOM 855 C CA . ALA A 1 110 ? -3.578 8.649 8.013 1.00 92.56 110 ALA A CA 1
ATOM 856 C C . ALA A 1 110 ? -3.008 7.495 7.175 1.00 92.56 110 ALA A C 1
ATOM 858 O O . ALA A 1 110 ? -1.936 7.632 6.592 1.00 92.56 110 ALA A O 1
ATOM 859 N N . TRP A 1 111 ? -3.758 6.395 7.024 1.00 94.44 111 TRP A N 1
ATOM 860 C CA . TRP A 1 111 ? -3.345 5.283 6.161 1.00 94.44 111 TRP A CA 1
ATOM 861 C C . TRP A 1 111 ? -3.132 5.720 4.719 1.00 94.44 111 TRP A C 1
ATOM 863 O O . TRP A 1 111 ? -2.165 5.297 4.096 1.00 94.44 111 TRP A O 1
ATOM 873 N N . ARG A 1 112 ? -4.031 6.552 4.182 1.00 94.31 112 ARG A N 1
ATOM 874 C CA . ARG A 1 112 ? -3.906 7.053 2.815 1.00 94.31 112 ARG A CA 1
ATOM 875 C C . ARG A 1 112 ? -2.631 7.870 2.638 1.00 94.31 112 ARG A C 1
ATOM 877 O O . ARG A 1 112 ? -1.866 7.562 1.737 1.00 94.31 112 ARG A O 1
ATOM 884 N N . ALA A 1 113 ? -2.393 8.847 3.511 1.00 94.25 113 ALA A N 1
ATOM 885 C CA . ALA A 1 113 ? -1.211 9.700 3.436 1.00 94.25 113 ALA A CA 1
ATOM 886 C C . ALA A 1 113 ? 0.086 8.876 3.478 1.00 94.25 113 ALA A C 1
ATOM 888 O O . ALA A 1 113 ? 0.972 9.065 2.649 1.00 94.25 113 ALA A O 1
ATOM 889 N N . GLU A 1 114 ? 0.163 7.906 4.390 1.00 94.88 114 GLU A N 1
ATOM 890 C CA . GLU A 1 114 ? 1.342 7.051 4.513 1.00 94.88 114 GLU A CA 1
ATOM 891 C C . GLU A 1 114 ? 1.528 6.127 3.296 1.00 94.88 114 GLU A C 1
ATOM 893 O O . GLU A 1 114 ? 2.650 5.912 2.839 1.00 94.88 114 GLU A O 1
ATOM 898 N N . LEU A 1 115 ? 0.439 5.594 2.732 1.00 94.44 115 LEU A N 1
ATOM 899 C CA . LEU A 1 115 ? 0.493 4.767 1.523 1.00 94.44 115 LEU A CA 1
ATOM 900 C C . LEU A 1 115 ? 0.883 5.582 0.284 1.00 94.44 115 LEU A C 1
ATOM 902 O O . LEU A 1 115 ? 1.694 5.104 -0.507 1.00 94.44 115 LEU A O 1
ATOM 906 N N . ASP A 1 116 ? 0.361 6.799 0.131 1.00 94.69 116 ASP A N 1
ATOM 907 C CA . ASP A 1 116 ? 0.704 7.707 -0.970 1.00 94.69 116 ASP A CA 1
ATOM 908 C C . ASP A 1 116 ? 2.195 8.089 -0.915 1.00 94.69 116 ASP A C 1
ATOM 910 O O . ASP A 1 116 ? 2.896 8.082 -1.935 1.00 94.69 116 ASP A O 1
ATOM 914 N N . GLU A 1 117 ? 2.725 8.334 0.287 1.00 94.62 117 GLU A N 1
ATOM 915 C CA . GLU A 1 117 ? 4.153 8.567 0.502 1.00 94.62 117 GLU A CA 1
ATOM 916 C C . GLU A 1 117 ? 4.991 7.339 0.114 1.00 94.62 117 GLU A C 1
ATOM 918 O O . GLU A 1 117 ? 5.982 7.444 -0.616 1.00 94.62 117 GLU A O 1
ATOM 923 N N . LEU A 1 118 ? 4.585 6.156 0.575 1.00 93.88 118 LEU A N 1
ATOM 924 C CA . LEU A 1 118 ? 5.277 4.899 0.312 1.00 93.88 118 LEU A CA 1
ATOM 925 C C . LEU A 1 118 ? 5.293 4.565 -1.191 1.00 93.88 118 LEU A C 1
ATOM 927 O O . LEU A 1 118 ? 6.321 4.136 -1.719 1.00 93.88 118 LEU A O 1
ATOM 931 N N . ILE A 1 119 ? 4.184 4.813 -1.894 1.00 92.44 119 ILE A N 1
ATOM 932 C CA . ILE A 1 119 ? 4.084 4.667 -3.352 1.00 92.44 119 ILE A CA 1
ATOM 933 C C . ILE A 1 119 ? 4.989 5.682 -4.056 1.00 92.44 119 ILE A C 1
ATOM 935 O O . ILE A 1 119 ? 5.692 5.326 -5.000 1.00 92.44 119 ILE A O 1
ATOM 939 N N . SER A 1 120 ? 5.042 6.924 -3.579 1.00 92.56 120 SER A N 1
ATOM 940 C CA . SER A 1 120 ? 5.931 7.949 -4.139 1.00 92.56 120 SER A CA 1
ATOM 941 C C . SER A 1 120 ? 7.408 7.571 -3.989 1.00 92.56 120 SER A C 1
ATOM 943 O O . SER A 1 120 ? 8.191 7.724 -4.927 1.00 92.56 120 SER A O 1
ATOM 945 N N . ARG A 1 121 ? 7.794 7.011 -2.835 1.00 93.38 121 ARG A N 1
ATOM 946 C CA . ARG A 1 121 ? 9.139 6.454 -2.613 1.00 93.38 121 ARG A CA 1
ATOM 947 C C . ARG A 1 121 ? 9.428 5.276 -3.552 1.00 93.38 121 ARG A C 1
ATOM 949 O O . ARG A 1 121 ? 10.523 5.201 -4.103 1.00 93.38 121 ARG A O 1
ATOM 956 N N . LEU A 1 122 ? 8.452 4.392 -3.770 1.00 91.19 122 LEU A N 1
ATOM 957 C CA . LEU A 1 122 ? 8.577 3.287 -4.723 1.00 91.19 122 LEU A CA 1
ATOM 958 C C . LEU A 1 122 ? 8.791 3.790 -6.159 1.00 91.19 122 LEU A C 1
ATOM 960 O O . LEU A 1 122 ? 9.689 3.300 -6.835 1.00 91.19 122 LEU A O 1
ATOM 964 N N . ARG A 1 123 ? 8.026 4.790 -6.611 1.00 90.50 123 ARG A N 1
ATOM 965 C CA . ARG A 1 123 ? 8.179 5.381 -7.953 1.00 90.50 123 ARG A CA 1
ATOM 966 C C . ARG A 1 123 ? 9.592 5.911 -8.182 1.00 90.50 123 ARG A C 1
ATOM 968 O O . ARG A 1 123 ? 10.207 5.569 -9.187 1.00 90.50 123 ARG A O 1
ATOM 975 N N . ARG A 1 124 ? 10.142 6.649 -7.211 1.00 90.38 124 ARG A N 1
ATOM 976 C CA . ARG A 1 124 ? 11.539 7.117 -7.264 1.00 90.38 124 ARG A CA 1
ATOM 977 C C . ARG A 1 124 ? 12.531 5.960 -7.352 1.00 90.38 124 ARG A C 1
ATOM 979 O O . ARG A 1 124 ? 13.470 6.008 -8.135 1.00 90.38 124 ARG A O 1
ATOM 986 N N . ARG A 1 125 ? 12.306 4.886 -6.589 1.00 89.44 125 ARG A N 1
ATOM 987 C CA . ARG A 1 125 ? 13.171 3.699 -6.628 1.00 89.44 125 ARG A CA 1
ATOM 988 C C . ARG A 1 125 ? 13.155 3.016 -7.998 1.00 89.44 125 ARG A C 1
ATOM 990 O O . ARG A 1 125 ? 14.213 2.623 -8.480 1.00 89.44 125 ARG A O 1
ATOM 997 N N . VAL A 1 126 ? 11.977 2.890 -8.607 1.00 86.25 126 VAL A N 1
ATOM 998 C CA . VAL A 1 126 ? 11.797 2.310 -9.947 1.00 86.25 126 VAL A CA 1
ATOM 999 C C . VAL A 1 126 ? 12.464 3.174 -11.020 1.00 86.25 126 VAL A C 1
ATOM 1001 O O . VAL A 1 126 ? 13.160 2.639 -11.882 1.00 86.25 126 VAL A O 1
ATOM 1004 N N . GLN A 1 127 ? 12.322 4.501 -10.933 1.00 85.88 127 GLN A N 1
ATOM 1005 C CA . GLN A 1 127 ? 13.018 5.452 -11.809 1.00 85.88 127 GLN A CA 1
ATOM 1006 C C . GLN A 1 127 ? 14.534 5.236 -11.777 1.00 85.88 127 GLN A C 1
ATOM 1008 O O . GLN A 1 127 ? 15.141 5.019 -12.824 1.00 85.88 127 GLN A O 1
ATOM 1013 N N . SER A 1 128 ? 15.136 5.211 -10.583 1.00 85.75 128 SER A N 1
ATOM 1014 C CA . SER A 1 128 ? 16.582 5.010 -10.443 1.00 85.75 128 SER A CA 1
ATOM 1015 C C . SER A 1 128 ? 17.042 3.654 -10.985 1.00 85.75 128 SER A C 1
ATOM 1017 O O . SER A 1 128 ? 18.074 3.584 -11.639 1.00 85.75 128 SER A O 1
ATOM 1019 N N . GLN A 1 129 ? 16.281 2.575 -10.755 1.00 80.69 129 GLN A N 1
ATOM 1020 C CA . GLN A 1 129 ? 16.625 1.250 -11.291 1.00 80.69 129 GLN A CA 1
ATOM 1021 C C . GLN A 1 129 ? 16.581 1.208 -12.820 1.00 80.69 129 GLN A C 1
ATOM 1023 O O . GLN A 1 129 ? 17.461 0.611 -13.434 1.00 80.69 129 GLN A O 1
ATOM 1028 N N . THR A 1 130 ? 15.586 1.861 -13.421 1.00 79.81 130 THR A N 1
ATOM 1029 C CA . THR A 1 130 ? 15.440 1.930 -14.881 1.00 79.81 130 THR A CA 1
ATOM 1030 C C . THR A 1 130 ? 16.606 2.699 -15.506 1.00 79.81 130 THR A C 1
ATOM 1032 O O . THR A 1 130 ? 17.190 2.239 -16.481 1.00 79.81 130 THR A O 1
ATOM 1035 N N . GLN A 1 131 ? 17.011 3.822 -14.901 1.00 80.94 131 GLN A N 1
ATOM 1036 C CA . GLN A 1 131 ? 18.172 4.602 -15.348 1.00 80.94 131 GLN A CA 1
ATOM 1037 C C . GLN A 1 131 ? 19.483 3.811 -15.232 1.00 80.94 131 GLN A C 1
ATOM 1039 O O . GLN A 1 131 ? 20.276 3.799 -16.167 1.00 80.94 131 GLN A O 1
ATOM 1044 N N . SER A 1 132 ? 19.702 3.098 -14.120 1.00 79.06 132 SER A N 1
ATOM 1045 C CA . SER A 1 132 ? 20.901 2.263 -13.962 1.00 79.06 132 SER A CA 1
ATOM 1046 C C . SER A 1 132 ? 20.965 1.125 -14.985 1.00 79.06 132 SER A C 1
ATOM 1048 O O . SER A 1 132 ? 22.041 0.852 -15.505 1.00 79.06 132 SER A O 1
ATOM 1050 N N . GLN A 1 133 ? 19.834 0.481 -15.297 1.00 78.81 133 GLN A N 1
ATOM 1051 C CA . GLN A 1 133 ? 19.781 -0.563 -16.328 1.00 78.81 133 GLN A CA 1
ATOM 1052 C C . GLN A 1 133 ? 20.065 -0.005 -17.726 1.00 78.81 133 GLN A C 1
ATOM 1054 O O . GLN A 1 133 ? 20.833 -0.613 -18.466 1.00 78.81 133 GLN A O 1
ATOM 1059 N N . ALA A 1 134 ? 19.504 1.161 -18.065 1.00 78.44 134 ALA A N 1
ATOM 1060 C CA . ALA A 1 134 ? 19.757 1.818 -19.346 1.00 78.44 134 ALA A CA 1
ATOM 1061 C C . ALA A 1 134 ? 21.243 2.177 -19.527 1.00 78.44 134 ALA A C 1
ATOM 1063 O O . ALA A 1 134 ? 21.810 1.889 -20.578 1.00 78.44 134 ALA A O 1
ATOM 1064 N N . ASN A 1 135 ? 21.891 2.720 -18.488 1.00 79.56 135 ASN A N 1
ATOM 1065 C CA . ASN A 1 135 ? 23.323 3.029 -18.532 1.00 79.56 135 ASN A CA 1
ATOM 1066 C C . ASN A 1 135 ? 24.174 1.760 -18.708 1.00 79.56 135 ASN A C 1
ATOM 1068 O O . ASN A 1 135 ? 25.018 1.716 -19.595 1.00 79.56 135 ASN A O 1
ATOM 1072 N N . MET A 1 136 ? 23.899 0.694 -17.940 1.00 76.44 136 MET A N 1
ATOM 1073 C CA . MET A 1 136 ? 24.618 -0.584 -18.076 1.00 76.44 136 MET A CA 1
ATOM 1074 C C . MET A 1 136 ? 24.468 -1.198 -19.475 1.00 76.44 136 MET A C 1
ATOM 1076 O O . MET A 1 136 ? 25.412 -1.786 -19.997 1.00 76.44 136 MET A O 1
ATOM 1080 N N . GLN A 1 137 ? 23.287 -1.079 -20.086 1.00 78.25 137 GLN A N 1
ATOM 1081 C CA . GLN A 1 137 ? 23.035 -1.612 -21.423 1.00 78.25 137 GLN A CA 1
ATOM 1082 C C . GLN A 1 137 ? 23.721 -0.779 -22.517 1.00 78.25 137 GLN A C 1
ATOM 1084 O O . GLN A 1 137 ? 24.212 -1.354 -23.487 1.00 78.25 137 GLN A O 1
ATOM 1089 N N . ALA A 1 138 ? 23.806 0.545 -22.346 1.00 76.00 138 ALA A N 1
ATOM 1090 C CA . ALA A 1 138 ? 24.564 1.423 -23.235 1.00 76.00 138 ALA A CA 1
ATOM 1091 C C . ALA A 1 138 ? 26.074 1.126 -23.179 1.00 76.00 138 ALA A C 1
ATOM 1093 O O . ALA A 1 138 ? 26.706 0.990 -24.226 1.00 76.00 138 ALA A O 1
ATOM 1094 N N . ASP A 1 139 ? 26.627 0.928 -21.978 1.00 74.00 139 ASP A N 1
ATOM 1095 C CA . ASP A 1 139 ? 28.034 0.554 -21.793 1.00 74.00 139 ASP A CA 1
ATOM 1096 C C . ASP A 1 139 ? 28.342 -0.823 -22.407 1.00 74.00 139 ASP A C 1
ATOM 1098 O O . ASP A 1 139 ? 29.351 -0.994 -23.095 1.00 74.00 139 ASP A O 1
ATOM 1102 N N . ALA A 1 140 ? 27.452 -1.805 -22.219 1.00 73.94 140 ALA A N 1
ATOM 1103 C CA . ALA A 1 140 ? 27.597 -3.136 -22.811 1.00 73.94 140 ALA A CA 1
ATOM 1104 C C . ALA A 1 140 ? 27.516 -3.107 -24.349 1.00 73.94 140 ALA A C 1
ATOM 1106 O O . ALA A 1 140 ? 28.290 -3.789 -25.021 1.00 73.94 140 ALA A O 1
ATOM 1107 N N . ALA A 1 141 ? 26.616 -2.298 -24.921 1.00 70.44 141 ALA A N 1
ATOM 1108 C CA . ALA A 1 141 ? 26.508 -2.124 -26.369 1.00 70.44 141 ALA A CA 1
ATOM 1109 C C . ALA A 1 141 ? 27.756 -1.445 -26.966 1.00 70.44 141 ALA A C 1
ATOM 1111 O O . ALA A 1 141 ? 28.225 -1.857 -28.027 1.00 70.44 141 ALA A O 1
ATOM 1112 N N . ALA A 1 142 ? 28.336 -0.461 -26.268 1.00 71.19 142 ALA A N 1
ATOM 1113 C CA . ALA A 1 142 ? 29.580 0.187 -26.684 1.00 71.19 142 ALA A CA 1
ATOM 1114 C C . ALA A 1 142 ? 30.777 -0.786 -26.680 1.00 71.19 142 ALA A C 1
ATOM 1116 O O . ALA A 1 142 ? 31.582 -0.781 -27.611 1.00 71.19 142 ALA A O 1
ATOM 1117 N N . GLN A 1 143 ? 30.865 -1.674 -25.682 1.00 65.62 143 GLN A N 1
ATOM 1118 C CA . GLN A 1 143 ? 31.913 -2.701 -25.608 1.00 65.62 143 GLN A CA 1
ATOM 1119 C C . GLN A 1 143 ? 31.748 -3.796 -26.677 1.00 65.62 143 GLN A C 1
ATOM 1121 O O . GLN A 1 143 ? 32.739 -4.244 -27.252 1.00 65.62 143 GLN A O 1
ATOM 1126 N N . ALA A 1 144 ? 30.510 -4.189 -27.001 1.00 65.19 144 ALA A N 1
ATOM 1127 C CA . ALA A 1 144 ? 30.232 -5.160 -28.063 1.00 65.19 144 ALA A CA 1
ATOM 1128 C C . ALA A 1 144 ? 30.536 -4.609 -29.471 1.00 65.19 144 ALA A C 1
ATOM 1130 O O . ALA A 1 144 ? 31.014 -5.350 -30.329 1.00 65.19 144 ALA A O 1
ATOM 1131 N N . GLY A 1 145 ? 30.318 -3.308 -29.704 1.00 59.22 145 GLY A N 1
ATOM 1132 C CA . GLY A 1 145 ? 30.669 -2.643 -30.965 1.00 59.22 145 GLY A CA 1
ATOM 1133 C C . GLY A 1 145 ? 32.179 -2.537 -31.208 1.00 59.22 145 GLY A C 1
ATOM 1134 O O . GLY A 1 145 ? 32.624 -2.653 -32.347 1.00 59.22 145 GLY A O 1
ATOM 1135 N N . ALA A 1 146 ? 32.982 -2.392 -30.149 1.00 56.34 146 ALA A N 1
ATOM 1136 C CA . ALA A 1 146 ? 34.443 -2.340 -30.255 1.00 56.34 146 ALA A CA 1
ATOM 1137 C C . ALA A 1 146 ? 35.077 -3.703 -30.606 1.00 56.34 146 ALA A C 1
ATOM 1139 O O . ALA A 1 146 ? 36.112 -3.744 -31.266 1.00 56.34 146 ALA A O 1
ATOM 1140 N N . ALA A 1 147 ? 34.450 -4.818 -30.215 1.00 53.12 147 ALA A N 1
ATOM 1141 C CA . ALA A 1 147 ? 34.948 -6.168 -30.497 1.00 53.12 147 ALA A CA 1
ATOM 1142 C C . ALA A 1 147 ? 34.673 -6.651 -31.939 1.00 53.12 147 ALA A C 1
ATOM 1144 O O . ALA A 1 147 ? 35.324 -7.583 -32.401 1.00 53.12 147 ALA A O 1
ATOM 1145 N N . ALA A 1 148 ? 33.740 -6.022 -32.664 1.00 53.97 148 ALA A N 1
ATOM 1146 C CA . ALA A 1 148 ? 33.386 -6.398 -34.038 1.00 53.97 148 ALA A CA 1
ATOM 1147 C C . ALA A 1 148 ? 34.203 -5.665 -35.127 1.00 53.97 148 ALA A C 1
ATOM 1149 O O . ALA A 1 148 ? 34.047 -5.963 -36.307 1.00 53.97 148 ALA A O 1
ATOM 1150 N N . GLY A 1 149 ? 35.062 -4.706 -34.753 1.00 53.16 149 GLY A N 1
ATOM 1151 C CA . GLY A 1 149 ? 35.804 -3.843 -35.685 1.00 53.16 149 GLY A CA 1
ATOM 1152 C C . GLY A 1 149 ? 37.253 -4.249 -35.977 1.00 53.16 149 GLY A C 1
ATOM 1153 O O . GLY A 1 149 ? 37.988 -3.448 -36.547 1.00 53.16 149 GLY A O 1
ATOM 1154 N N . GLY A 1 150 ? 37.692 -5.443 -35.568 1.00 53.38 150 GLY A N 1
ATOM 1155 C CA . GLY A 1 150 ? 39.104 -5.828 -35.607 1.00 53.38 150 GLY A CA 1
ATOM 1156 C C . GLY A 1 150 ? 39.378 -7.178 -36.254 1.00 53.38 150 GLY A C 1
ATOM 1157 O O . GLY A 1 150 ? 39.909 -8.029 -35.563 1.00 53.38 150 GLY A O 1
ATOM 1158 N N . ASP A 1 151 ? 39.030 -7.377 -37.530 1.00 56.53 151 ASP A N 1
ATOM 1159 C CA . ASP A 1 151 ? 39.864 -8.164 -38.459 1.00 56.53 151 ASP A CA 1
ATOM 1160 C C . ASP A 1 151 ? 39.351 -8.033 -39.905 1.00 56.53 151 ASP A C 1
ATOM 1162 O O . ASP A 1 151 ? 38.414 -8.705 -40.339 1.00 56.53 151 ASP A O 1
ATOM 1166 N N . THR A 1 152 ? 39.925 -7.116 -40.678 1.00 56.91 152 THR A N 1
ATOM 1167 C CA . THR A 1 152 ? 39.908 -7.216 -42.145 1.00 56.91 152 THR A CA 1
ATOM 1168 C C . THR A 1 152 ? 41.129 -6.478 -42.672 1.00 56.91 152 THR A C 1
ATOM 1170 O O . THR A 1 152 ? 41.081 -5.312 -43.060 1.00 56.91 152 THR A O 1
ATOM 1173 N N . ALA A 1 153 ? 42.274 -7.154 -42.605 1.00 59.44 153 ALA A N 1
ATOM 1174 C CA . ALA A 1 153 ? 43.492 -6.722 -43.272 1.00 59.44 153 ALA A CA 1
ATOM 1175 C C . ALA A 1 153 ? 43.233 -6.562 -44.786 1.00 59.44 153 ALA A C 1
ATOM 1177 O O . ALA A 1 153 ? 42.769 -7.516 -45.419 1.00 59.44 153 ALA A O 1
ATOM 1178 N N . PRO A 1 154 ? 43.540 -5.411 -45.414 1.00 59.00 154 PRO A N 1
ATOM 1179 C CA . PRO A 1 154 ? 43.547 -5.332 -46.865 1.00 59.00 154 PRO A CA 1
ATOM 1180 C C . PRO A 1 154 ? 44.775 -6.082 -47.392 1.00 59.00 154 PRO A C 1
ATOM 1182 O O . PRO A 1 154 ? 45.914 -5.622 -47.302 1.00 59.00 154 PRO A O 1
ATOM 1185 N N . MET A 1 155 ? 44.523 -7.273 -47.931 1.00 51.91 155 MET A N 1
ATOM 1186 C CA . MET A 1 155 ? 45.480 -8.069 -48.690 1.00 51.91 155 MET A CA 1
ATOM 1187 C C . MET A 1 155 ? 45.842 -7.290 -49.965 1.00 51.91 155 MET A C 1
ATOM 1189 O O . MET A 1 155 ? 45.037 -7.173 -50.883 1.00 51.91 155 MET A O 1
ATOM 1193 N N . ASN A 1 156 ? 47.036 -6.697 -49.979 1.00 65.44 156 ASN A N 1
ATOM 1194 C CA . ASN A 1 156 ? 47.602 -5.964 -51.109 1.00 65.44 156 ASN A CA 1
ATOM 1195 C C . ASN A 1 156 ? 47.942 -6.950 -52.249 1.00 65.44 156 ASN A C 1
ATOM 1197 O O . ASN A 1 156 ? 48.793 -7.822 -52.037 1.00 65.44 156 ASN A O 1
ATOM 1201 N N . PRO A 1 157 ? 47.309 -6.877 -53.435 1.00 62.84 157 PRO A N 1
ATOM 1202 C CA . PRO A 1 157 ? 47.651 -7.760 -54.534 1.00 62.84 157 PRO A CA 1
ATOM 1203 C C . PRO A 1 157 ? 48.860 -7.202 -55.297 1.00 62.84 157 PRO A C 1
ATOM 1205 O O . PRO A 1 157 ? 48.815 -6.125 -55.877 1.00 62.84 157 PRO A O 1
ATOM 1208 N N . GLN A 1 158 ? 49.946 -7.975 -55.254 1.00 60.09 158 GLN A N 1
ATOM 1209 C CA . GLN A 1 158 ? 50.973 -8.147 -56.289 1.00 60.09 158 GLN A CA 1
ATOM 1210 C C . GLN A 1 158 ? 51.025 -7.096 -57.419 1.00 60.09 158 GLN A C 1
ATOM 1212 O O . GLN A 1 158 ? 50.264 -7.170 -58.380 1.00 60.09 158 GLN A O 1
ATOM 1217 N N . ALA A 1 159 ? 52.049 -6.239 -57.392 1.00 53.94 159 ALA A N 1
ATOM 1218 C CA . ALA A 1 159 ? 52.592 -5.600 -58.590 1.00 53.94 159 ALA A CA 1
ATOM 1219 C C . ALA A 1 159 ? 53.977 -6.204 -58.876 1.00 53.94 159 ALA A C 1
ATOM 1221 O O . ALA A 1 159 ? 54.996 -5.760 -58.350 1.00 53.94 159 ALA A O 1
ATOM 1222 N N . GLY A 1 160 ? 53.989 -7.289 -59.650 1.00 57.06 160 GLY A N 1
ATOM 1223 C CA . GLY A 1 160 ? 55.189 -7.845 -60.263 1.00 57.06 160 GLY A CA 1
ATOM 1224 C C . GLY A 1 160 ? 55.204 -7.471 -61.737 1.00 57.06 160 GLY A C 1
ATOM 1225 O O . GLY A 1 160 ? 54.623 -8.192 -62.543 1.00 57.06 160 GLY A O 1
ATOM 1226 N N . GLU A 1 161 ? 55.858 -6.366 -62.086 1.00 58.53 161 GLU A N 1
ATOM 1227 C CA . GLU A 1 161 ? 56.077 -5.985 -63.481 1.00 58.53 161 GLU A CA 1
ATOM 1228 C C . GLU A 1 161 ? 57.501 -6.373 -63.890 1.00 58.53 161 GLU A C 1
ATOM 1230 O O . GLU A 1 161 ? 58.497 -5.985 -63.274 1.00 58.53 161 GLU A O 1
ATOM 1235 N N . ARG A 1 162 ? 57.554 -7.274 -64.871 1.00 57.88 162 ARG A N 1
ATOM 1236 C CA . ARG A 1 162 ? 58.750 -7.918 -65.404 1.00 57.88 162 ARG A CA 1
ATOM 1237 C C . ARG A 1 162 ? 59.436 -7.010 -66.423 1.00 57.88 162 ARG A C 1
ATOM 1239 O O . ARG A 1 162 ? 58.786 -6.250 -67.130 1.00 57.88 162 ARG A O 1
ATOM 1246 N N . ARG A 1 163 ? 60.758 -7.162 -66.491 1.00 50.53 163 ARG A N 1
ATOM 1247 C CA . ARG A 1 163 ? 61.639 -6.662 -67.549 1.00 50.53 163 ARG A CA 1
ATOM 1248 C C . ARG A 1 163 ? 61.346 -7.328 -68.904 1.00 50.53 163 ARG A C 1
ATOM 1250 O O . ARG A 1 163 ? 60.753 -8.404 -68.941 1.00 50.53 163 ARG A O 1
ATOM 1257 N N . ASP A 1 164 ? 61.920 -6.693 -69.926 1.00 57.91 164 ASP A N 1
ATOM 1258 C CA . ASP A 1 164 ? 62.322 -7.192 -71.251 1.00 57.91 164 ASP A CA 1
ATOM 1259 C C . ASP A 1 164 ? 61.398 -6.846 -72.429 1.00 57.91 164 ASP A C 1
ATOM 1261 O O . ASP A 1 164 ? 60.434 -7.551 -72.723 1.00 57.91 164 ASP A O 1
ATOM 1265 N N . ALA A 1 165 ? 61.771 -5.776 -73.142 1.00 57.66 165 ALA A N 1
ATOM 1266 C CA . ALA A 1 165 ? 62.147 -5.810 -74.561 1.00 57.66 165 ALA A CA 1
ATOM 1267 C C . ALA A 1 165 ? 62.931 -4.536 -74.925 1.00 57.66 165 ALA A C 1
ATOM 1269 O O . ALA A 1 165 ? 62.472 -3.438 -74.536 1.00 57.66 165 ALA A O 1
#

Solvent-accessible surface area (backbone atoms only — not comparable to full-atom values): 10236 Å² total; per-residue (Å²): 134,82,79,78,77,74,57,62,68,58,55,51,42,70,72,46,72,57,80,44,72,60,92,36,40,26,38,21,75,34,76,65,74,94,63,92,72,79,71,85,52,85,87,56,80,48,43,76,45,76,47,75,53,59,90,65,42,76,50,66,68,58,50,51,49,51,58,48,45,53,49,51,48,62,70,71,49,92,45,91,92,44,91,64,45,43,38,34,31,42,33,61,75,50,64,62,78,62,63,78,76,44,54,69,68,60,50,52,51,52,52,40,54,54,48,49,52,49,50,52,53,46,52,54,52,50,51,53,51,52,52,53,51,51,52,54,52,52,54,52,50,55,55,56,57,62,70,74,75,78,86,81,81,84,80,80,80,83,88,82,84,78,87,89,133